Protein AF-A0A4Y2E6E9-F1 (afdb_monomer_lite)

Organism: Araneus ventricosus (NCBI:txid182803)

InterPro domains:
  IPR008906 HAT, C-terminal dimerisation domain [PF05699] (23-81)
  IPR012337 Ribonuclease H-like superfamily [SSF53098] (22-77)
  IPR052958 Interferon-induced PKR regulator [PTHR46289] (20-104)

Foldseek 3Di:
DPPVPPDDPADLVNVLVCQVVVDDCPRPVVSNVVSVVVVVVVVVVVLVVVLVVLLCVVCVVVVDDDDPVVSVVVSVCSSVVVVVVVDDPVVVVVVVCVVPDDPDDD

Sequence (106 aa):
MLLSSRLPEKTPDELLQFIVSYGDASVFPNLRIALQILLTIATSTASCERSFSKLKLILSYLRASMRQKRLCDLALLSIEKAVTEKTDFNEIINTFASLKARKVHF

pLDDT: mean 83.23, std 13.14, range [44.62, 95.31]

Secondary structure (DSSP, 8-state):
--STTSS----HHHHHHHHHHHS-TTSSHHHHHHHHHHHHHHHHHHHHHHHHHHHHHHHHHHT----HHHHHHHHHHHHTHHHHTTS-HHHHHHHHHHHH------

Structure (mmCIF, N/CA/C/O backbone):
data_AF-A0A4Y2E6E9-F1
#
_entry.id   AF-A0A4Y2E6E9-F1
#
loop_
_atom_site.group_PDB
_atom_site.id
_atom_site.type_symbol
_atom_site.label_atom_id
_atom_site.label_alt_id
_atom_site.label_comp_id
_atom_site.label_asym_id
_atom_site.label_entity_id
_atom_site.label_seq_id
_atom_site.pdbx_PDB_ins_code
_atom_site.Cartn_x
_atom_site.Cartn_y
_atom_site.Cartn_z
_atom_site.occupancy
_atom_site.B_iso_or_equiv
_atom_site.auth_seq_id
_atom_site.auth_comp_id
_atom_site.auth_asym_id
_atom_site.auth_atom_id
_atom_site.pdbx_PDB_model_num
ATOM 1 N N . MET A 1 1 ? 23.362 20.791 -26.301 1.00 44.62 1 MET A N 1
ATOM 2 C CA . MET A 1 1 ? 22.033 21.432 -26.163 1.00 44.62 1 MET A CA 1
ATOM 3 C C . MET A 1 1 ? 21.188 21.362 -27.453 1.00 44.62 1 MET A C 1
ATOM 5 O O . MET A 1 1 ? 20.328 22.203 -27.640 1.00 44.62 1 MET A O 1
ATOM 9 N N . LEU A 1 2 ? 21.385 20.369 -28.344 1.00 44.72 2 LEU A N 1
ATOM 10 C CA . LEU A 1 2 ? 20.672 20.288 -29.642 1.00 44.72 2 LEU A CA 1
ATOM 11 C C . LEU A 1 2 ? 19.992 18.931 -29.922 1.00 44.72 2 LEU A C 1
ATOM 13 O O . LEU A 1 2 ? 19.381 18.760 -30.968 1.00 44.72 2 LEU A O 1
ATOM 17 N N . LEU A 1 3 ? 20.065 17.972 -28.993 1.00 47.78 3 LEU A N 1
ATOM 18 C CA . LEU A 1 3 ? 19.348 16.690 -29.095 1.00 47.78 3 LEU A CA 1
ATOM 19 C C . LEU A 1 3 ? 17.972 16.715 -28.412 1.00 47.78 3 LEU A C 1
ATOM 21 O O . LEU A 1 3 ? 17.144 15.856 -28.681 1.00 47.78 3 LEU A O 1
ATOM 25 N N . SER A 1 4 ? 17.707 17.721 -27.571 1.00 55.34 4 SER A N 1
ATOM 26 C CA . SER A 1 4 ? 16.443 17.851 -26.831 1.00 55.34 4 SER A CA 1
ATOM 27 C C . SER A 1 4 ? 15.271 18.312 -27.701 1.00 55.34 4 SER A C 1
ATOM 29 O O . SER A 1 4 ? 14.132 18.183 -27.284 1.00 55.34 4 SER A O 1
ATOM 31 N N . SER A 1 5 ? 15.528 18.873 -28.887 1.00 51.53 5 SER A N 1
ATOM 32 C CA . SER A 1 5 ? 14.510 19.537 -29.713 1.00 51.53 5 SER A CA 1
ATOM 33 C C . SER A 1 5 ? 13.941 18.671 -30.843 1.00 51.53 5 SER A C 1
ATOM 35 O O . SER A 1 5 ? 13.191 19.181 -31.672 1.00 51.53 5 SER A O 1
ATOM 37 N N . ARG A 1 6 ? 14.305 17.380 -30.926 1.00 53.41 6 ARG A N 1
ATOM 38 C CA . ARG A 1 6 ? 13.900 16.492 -32.037 1.00 53.41 6 ARG A CA 1
ATOM 39 C C . ARG A 1 6 ? 13.201 15.193 -31.643 1.00 53.41 6 ARG A C 1
ATOM 41 O O . ARG A 1 6 ? 12.771 14.481 -32.546 1.00 53.41 6 ARG A O 1
ATOM 48 N N . LEU A 1 7 ? 13.052 14.881 -30.357 1.00 54.62 7 LEU A N 1
ATOM 49 C CA . LEU A 1 7 ? 12.131 13.819 -29.961 1.00 54.62 7 LEU A CA 1
ATOM 50 C C . LEU A 1 7 ? 10.777 14.450 -29.625 1.00 54.62 7 LEU A C 1
ATOM 52 O O . LEU A 1 7 ? 10.761 15.406 -28.851 1.00 54.62 7 LEU A O 1
ATOM 56 N N . PRO A 1 8 ? 9.651 13.948 -30.168 1.00 59.25 8 PRO A N 1
ATOM 57 C CA . PRO A 1 8 ? 8.357 14.264 -29.576 1.00 59.25 8 PRO A CA 1
ATOM 58 C C . PRO A 1 8 ? 8.442 13.914 -28.086 1.00 59.25 8 PRO A C 1
ATOM 60 O O . PRO A 1 8 ? 8.947 12.840 -27.752 1.00 59.25 8 PRO A O 1
ATOM 63 N N . GLU A 1 9 ? 8.022 14.823 -27.202 1.00 65.00 9 GLU A N 1
ATOM 64 C CA . GLU A 1 9 ? 7.982 14.574 -25.758 1.00 65.00 9 GLU A CA 1
ATOM 65 C C . GLU A 1 9 ? 6.974 13.455 -25.485 1.00 65.00 9 GLU A C 1
ATOM 67 O O . GLU A 1 9 ? 5.784 13.677 -25.283 1.00 65.00 9 GLU A O 1
ATOM 72 N N . LYS A 1 10 ? 7.451 12.219 -25.582 1.00 69.75 10 LYS A N 1
ATOM 73 C CA . LYS A 1 10 ? 6.685 11.014 -25.320 1.00 69.75 10 LYS A CA 1
ATOM 74 C C . LYS A 1 10 ? 6.852 10.664 -23.858 1.00 69.75 10 LYS A C 1
ATOM 76 O O . LYS A 1 10 ? 7.978 10.589 -23.360 1.00 69.75 10 LYS A O 1
ATOM 81 N N . THR A 1 11 ? 5.736 10.454 -23.171 1.00 85.75 11 THR A N 1
ATOM 82 C CA . THR A 1 11 ? 5.773 10.030 -21.777 1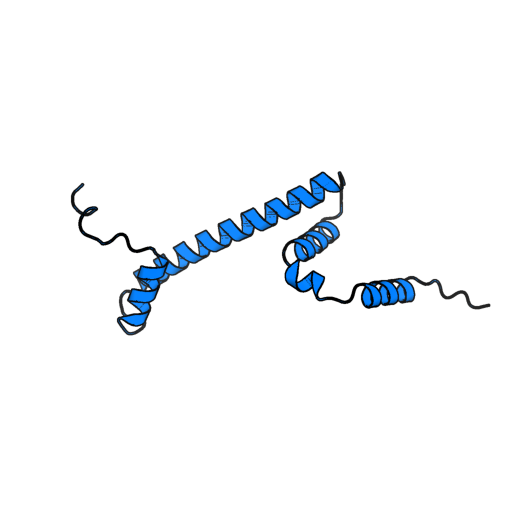.00 85.75 11 THR A CA 1
ATOM 83 C C . THR A 1 11 ? 6.419 8.639 -21.672 1.00 85.75 11 THR A C 1
ATOM 85 O O . THR A 1 11 ? 6.373 7.850 -22.624 1.00 85.75 11 THR A O 1
ATOM 88 N N . PRO A 1 12 ? 7.069 8.305 -20.542 1.00 84.38 12 PRO A N 1
ATOM 89 C CA . PRO A 1 12 ? 7.749 7.017 -20.394 1.00 84.38 12 PRO A CA 1
ATOM 90 C C . PRO A 1 12 ? 6.826 5.802 -20.582 1.00 84.38 12 PRO A C 1
ATOM 92 O O . PRO A 1 12 ? 7.282 4.751 -21.034 1.00 84.38 12 PRO A O 1
ATOM 95 N N . ASP A 1 13 ? 5.536 5.938 -20.266 1.00 87.06 13 ASP A N 1
ATOM 96 C CA . ASP A 1 13 ? 4.503 4.927 -20.500 1.00 87.06 13 ASP A CA 1
ATOM 97 C C . ASP A 1 13 ? 4.151 4.780 -21.988 1.00 87.06 13 ASP A C 1
ATOM 99 O O . ASP A 1 13 ? 4.107 3.650 -22.480 1.00 87.06 13 ASP A O 1
ATOM 103 N N . GLU A 1 14 ? 4.002 5.882 -22.730 1.00 88.00 14 GLU A N 1
ATOM 104 C CA . GLU A 1 14 ? 3.799 5.850 -24.184 1.00 88.00 14 GLU A CA 1
ATOM 105 C C . GLU A 1 14 ? 5.004 5.232 -24.906 1.00 88.00 14 GLU A C 1
ATOM 107 O O . GLU A 1 14 ? 4.838 4.452 -25.845 1.00 88.00 14 GLU A O 1
ATOM 112 N N . LEU A 1 15 ? 6.226 5.536 -24.455 1.00 86.19 15 LEU A N 1
ATOM 113 C CA . LEU A 1 15 ? 7.450 4.932 -24.988 1.00 86.19 15 LEU A CA 1
ATOM 114 C C . LEU A 1 15 ? 7.512 3.429 -24.713 1.00 86.19 15 LEU A C 1
ATOM 116 O O . LEU A 1 15 ? 7.891 2.658 -25.596 1.00 86.19 15 LEU A O 1
ATOM 120 N N . LEU A 1 16 ? 7.121 2.995 -23.513 1.00 85.94 16 LEU A N 1
ATOM 121 C CA . LEU A 1 16 ? 7.062 1.575 -23.183 1.00 85.94 16 LEU A CA 1
ATOM 122 C C . LEU A 1 16 ? 6.010 0.850 -24.039 1.00 85.94 16 LEU A C 1
ATOM 124 O O . LEU A 1 16 ? 6.296 -0.228 -24.559 1.00 85.94 16 LEU A O 1
ATOM 128 N N . GLN A 1 17 ? 4.828 1.441 -24.232 1.00 87.06 17 GLN A N 1
ATOM 129 C CA . GLN A 1 17 ? 3.783 0.895 -25.107 1.00 87.06 17 GLN A CA 1
ATOM 130 C C . GLN A 1 17 ? 4.233 0.831 -26.570 1.00 87.06 17 GLN A C 1
ATOM 132 O O . GLN A 1 17 ? 3.978 -0.161 -27.255 1.00 87.06 17 GLN A O 1
ATOM 137 N N . PHE A 1 18 ? 4.950 1.851 -27.044 1.00 85.56 18 PHE A N 1
ATOM 138 C CA . PHE A 1 18 ? 5.548 1.853 -28.374 1.00 85.56 18 PHE A CA 1
ATOM 139 C C . PHE A 1 18 ? 6.551 0.704 -28.535 1.00 85.56 18 PHE A C 1
ATOM 141 O O . PHE A 1 18 ? 6.435 -0.078 -29.469 1.00 85.56 18 PHE A O 1
ATOM 148 N N . ILE A 1 19 ? 7.481 0.529 -27.591 1.00 83.62 19 ILE A N 1
ATOM 149 C CA . ILE A 1 19 ? 8.476 -0.557 -27.648 1.00 83.62 19 ILE A CA 1
ATOM 150 C C . ILE A 1 19 ? 7.798 -1.934 -27.638 1.00 83.62 19 ILE A C 1
ATOM 152 O O . ILE A 1 19 ? 8.210 -2.819 -28.379 1.00 83.62 19 ILE A O 1
ATOM 156 N N . VAL A 1 20 ? 6.742 -2.107 -26.837 1.00 84.25 20 VAL A N 1
ATOM 157 C CA . VAL A 1 20 ? 5.975 -3.362 -26.770 1.00 84.25 20 VAL A CA 1
ATOM 158 C C . VAL A 1 20 ? 5.176 -3.631 -28.052 1.00 84.25 20 VAL A C 1
ATOM 160 O O . VAL A 1 20 ? 5.010 -4.787 -28.426 1.00 84.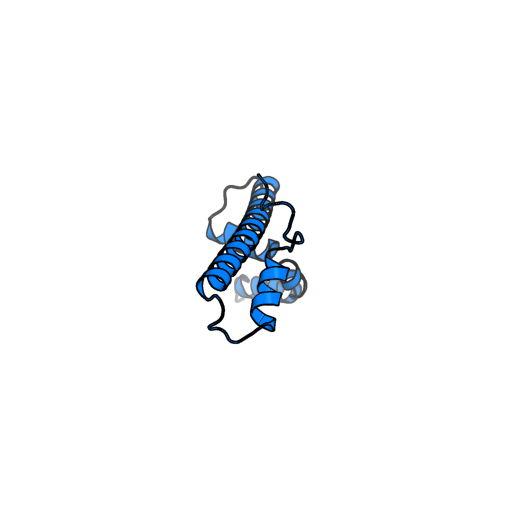25 20 VAL A O 1
ATOM 163 N N . SER A 1 21 ? 4.673 -2.593 -28.724 1.00 84.12 21 SER A N 1
ATOM 164 C CA . SER A 1 21 ? 3.880 -2.738 -29.955 1.00 84.12 21 SER A CA 1
ATOM 165 C C . SER A 1 21 ? 4.725 -2.872 -31.225 1.00 84.12 21 SER A C 1
ATOM 167 O O . SER A 1 21 ? 4.247 -3.442 -32.203 1.00 84.12 21 SER A O 1
ATOM 169 N N . TYR A 1 22 ? 5.963 -2.368 -31.227 1.00 76.50 22 TYR A N 1
ATOM 170 C CA . TYR A 1 22 ? 6.810 -2.306 -32.424 1.00 76.50 22 TYR A CA 1
ATOM 171 C C . TYR A 1 22 ? 7.541 -3.618 -32.754 1.00 76.50 22 TYR A C 1
ATOM 173 O O . TYR A 1 22 ? 7.945 -3.815 -33.900 1.00 76.50 22 TYR A O 1
ATOM 181 N N . GLY A 1 23 ? 7.737 -4.529 -31.797 1.00 66.62 23 GLY A N 1
ATOM 182 C CA . GLY A 1 23 ? 8.402 -5.799 -32.085 1.00 66.62 23 GLY A CA 1
ATOM 183 C C . GLY A 1 23 ? 8.720 -6.657 -30.868 1.00 66.62 23 GLY A C 1
ATOM 184 O O . GLY A 1 23 ? 8.535 -6.247 -29.726 1.00 66.62 23 GLY A O 1
ATOM 185 N N . ASP A 1 24 ? 9.187 -7.868 -31.171 1.00 63.34 24 ASP A N 1
ATOM 186 C CA . ASP A 1 24 ? 9.491 -8.973 -30.260 1.00 63.34 24 ASP A CA 1
ATOM 187 C C . ASP A 1 24 ? 10.285 -8.542 -29.011 1.00 63.34 24 ASP A C 1
ATOM 189 O O . ASP A 1 24 ? 11.057 -7.583 -29.049 1.00 63.34 24 ASP A O 1
ATOM 193 N N . ALA A 1 25 ? 10.156 -9.274 -27.899 1.00 66.06 25 ALA A N 1
ATOM 194 C CA . ALA A 1 25 ? 10.732 -8.898 -26.592 1.00 66.06 25 ALA A CA 1
ATOM 195 C C . ALA A 1 25 ? 12.273 -8.716 -26.577 1.00 66.06 25 ALA A C 1
ATOM 197 O O . ALA A 1 25 ? 12.845 -8.269 -25.580 1.00 66.06 25 ALA A O 1
ATOM 198 N N . SER A 1 26 ? 12.940 -9.071 -27.676 1.00 69.31 26 SER A N 1
ATOM 199 C CA . SER A 1 26 ? 14.368 -8.912 -27.941 1.00 69.31 26 SER A CA 1
ATOM 200 C C . SER A 1 26 ? 14.762 -7.518 -28.451 1.00 69.31 26 SER A C 1
ATOM 202 O O . SER A 1 26 ? 15.954 -7.204 -28.491 1.00 69.31 26 SER A O 1
ATOM 204 N N . VAL A 1 27 ? 13.804 -6.664 -28.824 1.00 70.81 27 VAL A N 1
ATOM 205 C CA . VAL A 1 27 ? 14.066 -5.307 -29.318 1.00 70.81 27 VAL A CA 1
ATOM 206 C C . VAL A 1 27 ? 14.273 -4.360 -28.127 1.00 70.81 27 VAL A C 1
ATOM 208 O O . VAL A 1 27 ? 13.363 -4.081 -27.353 1.00 70.81 27 VAL A O 1
ATOM 211 N N . PHE A 1 28 ? 15.509 -3.876 -27.962 1.00 80.19 28 PHE A N 1
ATOM 212 C CA . PHE A 1 28 ? 15.951 -2.996 -26.864 1.00 80.19 28 PHE A CA 1
ATOM 213 C C . PHE A 1 28 ? 15.607 -3.497 -25.440 1.00 80.19 28 PHE A C 1
ATOM 215 O O . PHE A 1 28 ? 14.984 -2.773 -24.654 1.00 80.19 28 PHE A O 1
ATOM 222 N N . PRO A 1 29 ? 16.073 -4.695 -25.039 1.00 84.94 29 PRO A N 1
ATOM 223 C CA . PRO A 1 29 ? 15.703 -5.313 -23.763 1.00 84.94 29 PRO A CA 1
ATOM 224 C C . PRO A 1 29 ? 16.100 -4.445 -22.561 1.00 84.94 29 PRO A C 1
ATOM 226 O O . PRO A 1 29 ? 15.312 -4.255 -21.636 1.00 84.94 29 PRO A O 1
ATOM 229 N N . ASN A 1 30 ? 17.287 -3.834 -22.611 1.00 89.19 30 ASN A N 1
ATOM 230 C CA . ASN A 1 30 ? 17.778 -2.955 -21.549 1.00 89.19 30 ASN A CA 1
ATOM 231 C C . ASN A 1 30 ? 16.935 -1.680 -21.412 1.00 89.19 30 ASN A C 1
ATOM 233 O O . ASN A 1 30 ? 16.669 -1.238 -20.297 1.00 89.19 30 ASN A O 1
ATOM 237 N N . LEU A 1 31 ? 16.483 -1.106 -22.532 1.00 87.56 31 LEU A N 1
ATOM 238 C CA . LEU A 1 31 ? 15.651 0.098 -22.526 1.00 87.56 31 LEU A CA 1
ATOM 239 C C . LEU A 1 31 ? 14.270 -0.200 -21.938 1.00 87.56 31 LEU A C 1
ATOM 241 O O . LEU A 1 31 ? 13.785 0.548 -21.093 1.00 87.56 31 LEU A O 1
ATOM 245 N N . ARG A 1 32 ? 13.667 -1.326 -22.334 1.00 86.06 32 ARG A N 1
ATOM 246 C CA . ARG A 1 32 ? 12.390 -1.793 -21.786 1.00 86.06 32 ARG A CA 1
ATOM 247 C C . ARG A 1 32 ? 12.472 -1.994 -20.273 1.00 86.06 32 ARG A C 1
ATOM 249 O O . ARG A 1 32 ? 11.609 -1.501 -19.551 1.00 86.06 32 ARG A O 1
ATOM 256 N N . ILE A 1 33 ? 13.505 -2.690 -19.794 1.00 89.06 33 ILE A N 1
ATOM 257 C CA . ILE A 1 33 ? 13.716 -2.927 -18.357 1.00 89.06 33 ILE A CA 1
ATOM 258 C C . ILE A 1 33 ? 13.916 -1.599 -17.619 1.00 89.06 33 ILE A C 1
ATOM 260 O O . ILE A 1 33 ? 13.283 -1.378 -16.590 1.00 89.06 33 ILE A O 1
ATOM 264 N N . ALA A 1 34 ? 14.733 -0.688 -18.154 1.00 91.56 34 ALA A N 1
ATOM 265 C CA . ALA A 1 34 ? 14.964 0.619 -17.541 1.00 91.56 34 ALA A CA 1
ATOM 266 C C . ALA A 1 34 ? 13.668 1.440 -17.412 1.00 91.56 34 ALA A C 1
ATOM 268 O O . ALA A 1 34 ? 13.394 1.988 -16.344 1.00 91.56 34 ALA A O 1
ATOM 269 N N . LEU A 1 35 ? 12.837 1.475 -18.460 1.00 90.06 35 LEU A N 1
ATOM 270 C CA . LEU A 1 35 ? 11.537 2.156 -18.434 1.00 90.06 35 LEU A CA 1
ATOM 271 C C . LEU A 1 35 ? 10.566 1.507 -17.442 1.00 90.06 35 LEU A C 1
ATOM 273 O O . LEU A 1 35 ? 9.872 2.208 -16.709 1.00 90.06 35 LEU A O 1
ATOM 277 N N . GLN A 1 36 ? 10.544 0.175 -17.364 1.00 90.94 36 GLN A N 1
ATOM 278 C CA . GLN A 1 36 ? 9.731 -0.539 -16.378 1.00 90.94 36 GLN A CA 1
ATOM 279 C C . GLN A 1 36 ? 10.167 -0.239 -14.947 1.00 90.94 36 GLN A C 1
ATOM 281 O O . GLN A 1 36 ? 9.313 0.013 -14.098 1.00 90.94 36 GLN A O 1
ATOM 286 N N . ILE A 1 37 ? 11.472 -0.225 -14.674 1.00 94.75 37 ILE A N 1
ATOM 287 C CA . ILE A 1 37 ? 12.011 0.140 -13.361 1.00 94.75 37 ILE A CA 1
ATOM 288 C C . ILE A 1 37 ? 11.619 1.579 -13.021 1.00 94.75 37 ILE A C 1
ATOM 290 O O . ILE A 1 37 ? 11.100 1.817 -11.933 1.00 94.75 37 ILE A O 1
ATOM 294 N N . LEU A 1 38 ? 11.790 2.520 -13.955 1.00 94.19 38 LEU A N 1
ATOM 295 C CA . LEU A 1 38 ? 11.417 3.923 -13.763 1.00 94.19 38 LEU A CA 1
ATOM 296 C C . LEU A 1 38 ? 9.934 4.071 -13.384 1.00 94.19 38 LEU A C 1
ATOM 298 O O . LEU A 1 38 ? 9.614 4.702 -12.376 1.00 94.19 38 LEU A O 1
ATOM 302 N N . LEU A 1 39 ? 9.035 3.453 -14.156 1.00 92.88 39 LEU A N 1
ATOM 303 C CA . LEU A 1 39 ? 7.591 3.500 -13.907 1.00 92.88 39 LEU A CA 1
ATOM 304 C C . LEU A 1 39 ? 7.202 2.787 -12.604 1.00 92.88 39 LEU A C 1
ATOM 306 O O . LEU A 1 39 ? 6.350 3.270 -11.857 1.00 92.88 39 LEU A O 1
ATOM 310 N N . THR A 1 40 ? 7.845 1.662 -12.290 1.00 95.31 4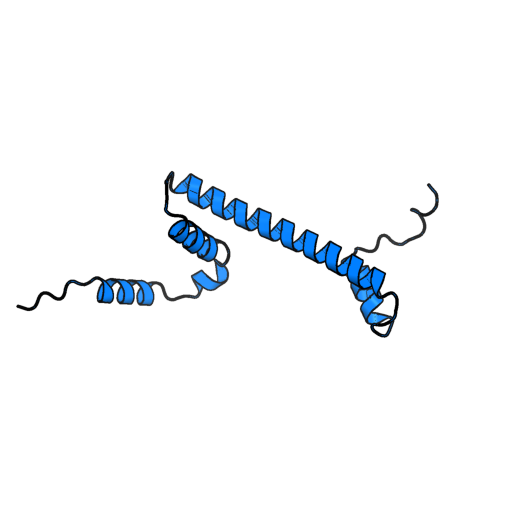0 THR A N 1
ATOM 311 C CA . THR A 1 40 ? 7.603 0.916 -11.044 1.00 95.31 40 THR A CA 1
ATOM 312 C C . THR A 1 40 ? 8.034 1.725 -9.826 1.00 95.31 40 THR A C 1
ATOM 314 O O . THR A 1 40 ? 7.314 1.776 -8.833 1.00 95.31 40 THR A O 1
ATOM 317 N N . ILE A 1 41 ? 9.180 2.406 -9.896 1.00 94.62 41 ILE A N 1
ATOM 318 C CA . ILE A 1 41 ? 9.636 3.286 -8.817 1.00 94.62 41 ILE A CA 1
ATOM 319 C C . ILE A 1 41 ? 8.651 4.443 -8.645 1.00 94.62 41 ILE A C 1
ATOM 321 O O . ILE A 1 41 ? 8.191 4.659 -7.530 1.00 94.62 41 ILE A O 1
ATOM 325 N N . ALA A 1 42 ? 8.267 5.129 -9.726 1.00 92.44 42 ALA A N 1
ATOM 326 C CA . ALA A 1 42 ? 7.341 6.263 -9.660 1.00 92.44 42 ALA A CA 1
ATOM 327 C C . ALA A 1 42 ? 5.957 5.883 -9.096 1.00 92.44 42 ALA A C 1
ATOM 329 O O . ALA A 1 42 ? 5.365 6.618 -8.305 1.00 92.44 42 ALA A O 1
ATOM 330 N N . THR A 1 43 ? 5.431 4.718 -9.476 1.00 92.00 43 THR A N 1
ATOM 331 C CA . THR A 1 43 ? 4.154 4.213 -8.943 1.00 92.00 43 THR A CA 1
ATOM 332 C C . THR A 1 43 ? 4.279 3.760 -7.487 1.00 92.00 43 THR A C 1
ATOM 334 O O . THR A 1 43 ? 3.392 4.037 -6.675 1.00 92.00 43 THR A O 1
ATOM 337 N N . SER A 1 44 ? 5.393 3.119 -7.127 1.00 94.88 44 SER A N 1
ATOM 338 C CA . SER A 1 44 ? 5.685 2.695 -5.756 1.00 94.88 44 SER A CA 1
ATOM 339 C C . SER A 1 44 ? 5.842 3.885 -4.808 1.00 94.88 44 SER A C 1
ATOM 341 O O . SER A 1 44 ? 5.232 3.891 -3.737 1.00 94.88 44 SER A O 1
ATOM 343 N N . THR A 1 45 ? 6.577 4.931 -5.202 1.00 94.50 45 THR A N 1
ATOM 344 C CA . THR A 1 45 ? 6.747 6.141 -4.382 1.00 94.50 45 THR A CA 1
ATOM 345 C C . THR A 1 45 ? 5.410 6.832 -4.139 1.00 94.50 45 THR A C 1
ATOM 347 O O . THR A 1 45 ? 5.074 7.100 -2.986 1.00 94.50 45 THR A O 1
ATOM 350 N N . ALA A 1 46 ? 4.589 7.013 -5.177 1.00 91.44 46 ALA A N 1
ATOM 351 C CA . ALA A 1 46 ? 3.256 7.598 -5.036 1.00 91.44 46 ALA A CA 1
ATOM 352 C C . ALA A 1 46 ? 2.339 6.769 -4.111 1.00 91.44 46 ALA A C 1
ATOM 354 O O . ALA A 1 46 ? 1.602 7.319 -3.286 1.00 91.44 46 ALA A O 1
ATOM 355 N N . SER A 1 47 ? 2.386 5.435 -4.213 1.00 90.50 47 SER A N 1
ATOM 356 C CA . SER A 1 47 ? 1.628 4.535 -3.330 1.00 90.50 47 SER A CA 1
ATOM 357 C C . SER A 1 47 ? 2.108 4.611 -1.874 1.00 90.50 47 SER A C 1
ATOM 359 O O . SER A 1 47 ? 1.304 4.659 -0.935 1.00 90.50 47 SER A O 1
ATOM 361 N N . CYS A 1 48 ? 3.423 4.689 -1.680 1.00 92.06 48 CYS A N 1
ATOM 362 C CA . CYS A 1 48 ? 4.068 4.831 -0.382 1.00 92.06 48 CYS A CA 1
ATOM 363 C C . CYS A 1 48 ? 3.673 6.152 0.301 1.00 92.06 48 CYS A C 1
ATOM 365 O O . CYS A 1 48 ? 3.213 6.144 1.445 1.00 92.06 48 CYS A O 1
ATOM 367 N N . GLU A 1 49 ? 3.741 7.276 -0.418 1.00 91.44 49 GLU A N 1
ATOM 368 C CA . GLU A 1 49 ? 3.305 8.591 0.070 1.00 91.44 49 GLU A CA 1
ATOM 369 C C . GLU A 1 49 ? 1.825 8.593 0.468 1.00 91.44 49 GLU A C 1
ATOM 371 O O . GLU A 1 49 ? 1.465 9.062 1.555 1.00 91.44 49 GLU A O 1
ATOM 376 N N . ARG A 1 50 ? 0.956 8.007 -0.369 1.00 90.31 50 ARG A N 1
ATOM 377 C CA . ARG A 1 50 ? -0.472 7.851 -0.056 1.00 90.31 50 ARG A CA 1
ATOM 378 C C . ARG A 1 50 ? -0.673 7.039 1.227 1.00 90.31 50 ARG A C 1
ATOM 380 O O . ARG A 1 50 ? -1.459 7.444 2.086 1.00 90.31 50 ARG A O 1
ATOM 387 N N . SER A 1 51 ? 0.045 5.928 1.375 1.00 91.00 51 SER A N 1
ATOM 388 C CA . SER A 1 51 ? -0.032 5.044 2.546 1.00 91.00 51 SER A CA 1
ATOM 389 C C . SER A 1 51 ? 0.438 5.744 3.825 1.00 91.00 51 SER A C 1
ATOM 391 O O . SER A 1 51 ? -0.258 5.717 4.845 1.00 91.00 51 SER A O 1
ATOM 393 N N . PHE A 1 52 ? 1.566 6.457 3.772 1.00 90.19 52 PHE A N 1
ATOM 394 C CA . PHE A 1 52 ? 2.068 7.242 4.902 1.00 90.19 52 PHE A CA 1
ATOM 395 C C . PHE A 1 52 ? 1.157 8.416 5.265 1.00 90.19 52 PHE A C 1
ATOM 397 O O . PHE A 1 52 ? 0.974 8.708 6.449 1.00 90.19 52 PHE A O 1
ATOM 404 N N . SER A 1 53 ? 0.521 9.052 4.280 1.00 91.94 53 SER A N 1
ATOM 405 C CA . SER A 1 53 ? -0.490 10.085 4.523 1.00 91.94 53 SER A CA 1
ATOM 406 C C . SER A 1 53 ? -1.681 9.533 5.321 1.00 91.94 53 SER A C 1
ATOM 408 O O . SER A 1 53 ? -2.092 10.128 6.322 1.00 91.94 53 SER A O 1
ATOM 410 N N . LYS A 1 54 ? -2.182 8.339 4.967 1.00 91.31 54 LYS A N 1
ATOM 411 C CA . LYS A 1 54 ? -3.242 7.656 5.733 1.00 91.31 54 LYS A CA 1
ATOM 412 C C . LYS A 1 54 ? -2.801 7.297 7.149 1.00 91.31 54 LYS A C 1
ATOM 414 O O . LYS A 1 54 ? -3.538 7.570 8.096 1.00 91.31 54 LYS A O 1
ATOM 419 N N . LEU A 1 55 ? -1.597 6.749 7.309 1.00 90.69 55 LEU A N 1
ATOM 420 C CA . LEU A 1 55 ? -1.017 6.452 8.623 1.00 90.69 55 LEU A CA 1
ATOM 421 C C . LEU A 1 55 ? -0.942 7.700 9.509 1.00 90.69 55 LEU A C 1
ATOM 423 O O . LEU A 1 55 ? -1.369 7.670 10.666 1.00 90.69 55 LEU A O 1
ATOM 427 N N . LYS A 1 56 ? -0.457 8.816 8.955 1.00 90.44 56 LYS A N 1
ATOM 428 C CA . LYS A 1 56 ? -0.371 10.096 9.664 1.00 90.44 56 LYS A CA 1
ATOM 429 C C . LYS A 1 56 ? -1.746 10.584 10.113 1.00 90.44 56 LYS A C 1
ATOM 431 O O . LYS A 1 56 ? -1.874 11.031 11.252 1.00 90.44 56 LYS A O 1
ATOM 436 N N . LEU A 1 57 ? -2.768 10.481 9.261 1.00 91.19 57 LEU A N 1
ATOM 437 C CA . LEU A 1 57 ? -4.146 10.843 9.615 1.00 91.19 57 LEU A CA 1
ATOM 438 C C . LEU A 1 57 ? -4.682 9.990 10.771 1.00 91.19 57 LEU A C 1
ATOM 440 O O . LEU A 1 57 ? -5.227 10.545 11.723 1.00 91.19 57 LEU A O 1
ATOM 444 N N . ILE A 1 58 ? -4.479 8.671 10.728 1.00 90.88 58 ILE A N 1
ATOM 445 C CA . ILE A 1 58 ? -4.913 7.743 11.786 1.00 90.88 58 ILE A CA 1
ATOM 446 C C . ILE A 1 58 ? -4.268 8.101 13.131 1.00 90.88 58 ILE A C 1
ATOM 448 O O . ILE A 1 58 ? -4.968 8.249 14.135 1.00 90.88 58 ILE A O 1
ATOM 452 N N . LEU A 1 59 ? -2.942 8.271 13.151 1.00 89.25 59 LEU A N 1
ATOM 453 C CA . LEU A 1 59 ? -2.197 8.605 14.368 1.00 89.25 59 LEU A CA 1
ATOM 454 C C . LEU A 1 59 ? -2.607 9.969 14.932 1.00 89.25 59 LEU A C 1
ATOM 456 O O . LEU A 1 59 ? -2.800 10.110 16.140 1.00 89.25 59 LEU A O 1
ATOM 460 N N . SER A 1 60 ? -2.774 10.957 14.051 1.00 88.19 60 SER A N 1
ATOM 461 C CA . SER A 1 60 ? -3.112 12.332 14.434 1.00 88.19 60 SER A CA 1
ATOM 462 C C . SER A 1 60 ? -4.535 12.436 14.985 1.00 88.19 60 SER A C 1
ATOM 464 O O . SER A 1 60 ? -4.751 13.115 15.987 1.00 88.19 60 SER A O 1
ATOM 466 N N . TYR A 1 61 ? -5.495 11.741 14.364 1.00 86.88 61 TYR A N 1
ATOM 467 C CA . TYR A 1 61 ? -6.887 11.713 14.812 1.00 86.88 61 TYR A CA 1
ATOM 468 C C . TYR A 1 61 ? -7.035 11.024 16.172 1.00 86.88 61 TYR A C 1
ATOM 470 O O . TYR A 1 61 ? -7.673 11.562 17.073 1.00 86.88 61 TYR A O 1
ATOM 478 N N . LEU A 1 62 ? -6.411 9.854 16.345 1.00 82.12 62 LEU A N 1
ATOM 479 C CA . LEU A 1 62 ? -6.542 9.070 17.575 1.00 82.12 62 LEU A CA 1
ATOM 480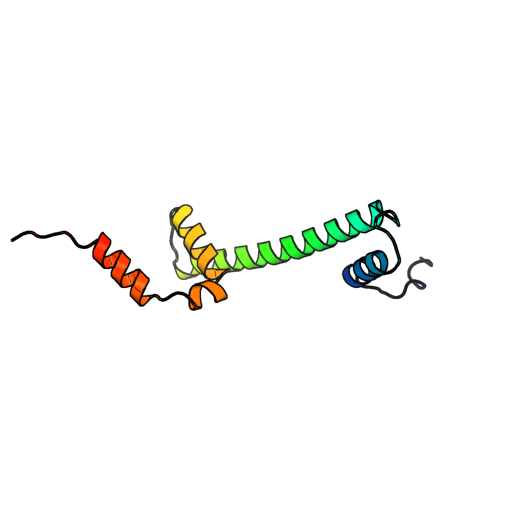 C C . LEU A 1 62 ? -5.673 9.595 18.727 1.00 82.12 62 LEU A C 1
ATOM 482 O O . LEU A 1 62 ? -5.882 9.169 19.861 1.00 82.12 62 LEU A O 1
ATOM 486 N N . ARG A 1 63 ? -4.698 10.481 18.452 1.00 79.62 63 ARG A N 1
ATOM 487 C CA . ARG A 1 63 ? -3.695 10.985 19.417 1.00 79.62 63 ARG A CA 1
ATOM 488 C C . ARG A 1 63 ? -3.082 9.865 20.271 1.00 79.62 63 ARG A C 1
ATOM 490 O O . ARG A 1 63 ? -2.811 10.046 21.456 1.00 79.62 63 ARG A O 1
ATOM 497 N N . ALA A 1 64 ? -2.921 8.681 19.684 1.00 72.56 64 ALA A N 1
ATOM 498 C CA . ALA A 1 64 ? -2.715 7.452 20.434 1.00 72.56 64 ALA A CA 1
ATOM 499 C C . ALA A 1 64 ? -1.327 6.860 20.195 1.00 72.56 64 ALA A C 1
ATOM 501 O O . ALA A 1 64 ? -0.884 6.719 19.057 1.00 72.56 64 ALA A O 1
ATOM 502 N N . SER A 1 65 ? -0.701 6.398 21.279 1.00 77.00 65 SER A N 1
ATOM 503 C CA . SER A 1 65 ? 0.308 5.346 21.194 1.00 77.00 65 SER A CA 1
ATOM 504 C C . SER A 1 65 ? -0.419 4.005 21.073 1.00 77.00 65 SER A C 1
ATOM 506 O O . SER A 1 65 ? -1.194 3.620 21.951 1.00 77.00 65 SER A O 1
ATOM 508 N N . MET A 1 66 ? -0.234 3.316 19.948 1.00 85.38 66 MET A N 1
ATOM 509 C CA . MET A 1 66 ? -0.845 2.016 19.665 1.00 85.38 66 MET A CA 1
ATOM 510 C C . MET A 1 66 ? 0.224 0.988 19.307 1.00 85.38 66 MET A C 1
ATOM 512 O O . MET A 1 66 ? 1.281 1.325 18.784 1.00 85.38 66 MET A O 1
ATOM 516 N N . ARG A 1 67 ? -0.068 -0.295 19.550 1.00 88.75 67 ARG A N 1
ATOM 517 C CA . ARG A 1 67 ? 0.805 -1.391 19.107 1.00 88.75 67 ARG A CA 1
ATOM 518 C C . ARG A 1 67 ? 0.860 -1.435 17.579 1.00 88.75 67 ARG A C 1
ATOM 520 O O . ARG A 1 67 ? -0.181 -1.313 16.932 1.00 88.75 67 ARG A O 1
ATOM 527 N N . GLN A 1 68 ? 2.043 -1.723 17.034 1.00 88.56 68 GLN A N 1
ATOM 528 C CA . GLN A 1 68 ? 2.297 -1.741 15.589 1.00 88.56 68 GLN A CA 1
ATOM 529 C C . GLN A 1 68 ? 1.282 -2.588 14.814 1.00 88.56 68 GLN A C 1
ATOM 531 O O . GLN A 1 68 ? 0.778 -2.140 13.795 1.00 88.56 68 GLN A O 1
ATOM 536 N N . LYS A 1 69 ? 0.915 -3.770 15.331 1.00 92.06 69 LYS A N 1
ATOM 537 C CA . LYS A 1 69 ? -0.069 -4.656 14.688 1.00 92.06 69 LYS A CA 1
ATOM 538 C C . LYS A 1 69 ? -1.408 -3.952 14.441 1.00 92.06 69 LYS A C 1
ATOM 540 O O . LYS A 1 69 ? -1.847 -3.866 13.306 1.00 92.06 69 LYS A O 1
ATOM 545 N N . ARG A 1 70 ? -1.998 -3.355 15.485 1.00 91.19 70 ARG A N 1
ATOM 546 C CA . ARG A 1 70 ? -3.278 -2.634 15.381 1.00 91.19 70 ARG A CA 1
ATOM 547 C C . ARG A 1 70 ? -3.183 -1.435 14.435 1.00 91.19 70 ARG A C 1
ATOM 549 O O . ARG A 1 70 ? -4.142 -1.147 13.727 1.00 91.19 70 ARG A O 1
ATOM 556 N N . LEU A 1 71 ? -2.049 -0.731 14.444 1.00 90.50 71 LEU A N 1
ATOM 557 C CA . LEU A 1 71 ? -1.819 0.401 13.550 1.00 90.50 71 LEU A CA 1
ATOM 558 C C . LEU A 1 71 ? -1.756 -0.048 12.085 1.00 90.50 71 LEU A C 1
ATOM 560 O O . LEU A 1 71 ? -2.431 0.548 11.251 1.00 90.50 71 LEU A O 1
ATOM 564 N N . CYS A 1 72 ? -0.991 -1.102 11.786 1.00 90.19 72 CYS A N 1
ATOM 565 C CA . CYS A 1 72 ? -0.905 -1.676 10.445 1.00 90.19 72 CYS A CA 1
ATOM 566 C C . CYS A 1 72 ? -2.272 -2.164 9.956 1.00 90.19 72 CYS A C 1
ATOM 568 O O . CYS A 1 72 ? -2.655 -1.835 8.837 1.00 90.19 72 CYS A O 1
ATOM 570 N N . ASP A 1 73 ? -3.023 -2.878 10.799 1.00 91.81 73 ASP A N 1
ATOM 571 C CA . ASP A 1 73 ? -4.350 -3.397 10.447 1.00 91.81 73 ASP A CA 1
ATOM 572 C C . ASP A 1 73 ? -5.319 -2.247 10.099 1.00 91.81 73 ASP A C 1
ATOM 574 O O . ASP A 1 73 ? -6.011 -2.289 9.083 1.00 91.81 73 ASP A O 1
ATOM 578 N N . LEU A 1 74 ? -5.329 -1.166 10.890 1.00 91.44 74 LEU A N 1
ATOM 579 C CA . LEU A 1 74 ? -6.184 -0.003 10.628 1.00 91.44 74 LEU A CA 1
ATOM 580 C C . LEU A 1 74 ? -5.740 0.793 9.391 1.00 91.44 74 LEU A C 1
ATOM 582 O O . LEU A 1 74 ? -6.574 1.308 8.645 1.00 91.44 74 LEU A O 1
ATOM 586 N N . ALA A 1 75 ? -4.431 0.897 9.163 1.00 91.12 75 ALA A N 1
ATOM 587 C CA . ALA A 1 75 ? -3.886 1.534 7.972 1.00 91.12 75 ALA A CA 1
ATOM 588 C C . ALA A 1 75 ? -4.258 0.767 6.704 1.00 91.12 75 ALA A C 1
ATOM 590 O O . ALA A 1 75 ? -4.679 1.392 5.733 1.00 91.12 75 ALA A O 1
ATOM 591 N N . LEU A 1 76 ? -4.179 -0.565 6.742 1.00 92.06 76 LEU A N 1
ATOM 592 C CA . LEU A 1 76 ? -4.580 -1.433 5.640 1.00 92.06 76 LEU A CA 1
ATOM 593 C C . LEU A 1 76 ? -6.056 -1.223 5.281 1.00 92.06 76 LEU A C 1
ATOM 595 O O . LEU A 1 76 ? -6.360 -0.958 4.123 1.00 92.06 76 LEU A O 1
ATOM 599 N N . LEU A 1 77 ? -6.954 -1.226 6.273 1.00 92.19 77 LEU A N 1
ATOM 600 C CA . LEU A 1 77 ? -8.383 -0.947 6.061 1.00 92.19 77 LEU A CA 1
ATOM 601 C C . LEU A 1 77 ? -8.634 0.456 5.471 1.00 92.19 77 LEU A C 1
ATOM 603 O O . LEU A 1 77 ? -9.536 0.648 4.660 1.00 92.19 77 LEU A O 1
ATOM 607 N N . SER A 1 78 ? -7.833 1.451 5.865 1.00 91.50 78 SER A N 1
ATOM 608 C CA . SER A 1 78 ? -7.956 2.837 5.387 1.00 91.50 78 SER A CA 1
ATOM 609 C C . SER A 1 78 ? -7.412 3.045 3.967 1.00 91.50 78 SER A C 1
ATOM 611 O O . SER A 1 78 ? -7.934 3.880 3.219 1.00 91.50 78 SER A O 1
ATOM 613 N N . ILE A 1 79 ? -6.366 2.305 3.587 1.00 91.31 79 ILE A N 1
ATOM 614 C CA . ILE A 1 79 ? -5.817 2.280 2.223 1.00 91.31 79 ILE A CA 1
ATOM 615 C C . ILE A 1 79 ? -6.793 1.540 1.300 1.00 91.31 79 ILE A C 1
ATOM 617 O O . ILE A 1 79 ? -7.208 2.094 0.284 1.00 91.31 79 ILE A O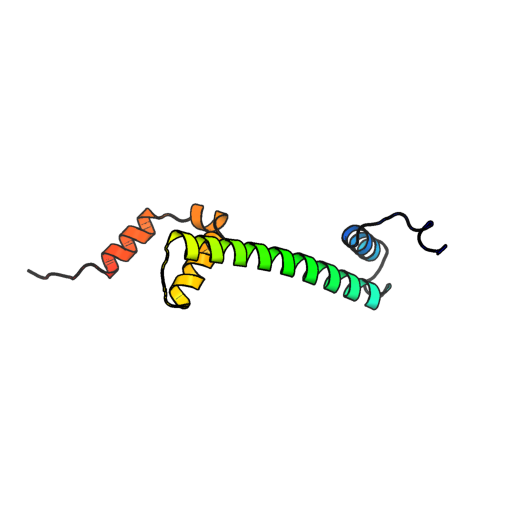 1
ATOM 621 N N . GLU A 1 80 ? -7.254 0.359 1.716 1.00 90.81 80 GLU A N 1
ATOM 622 C CA . GLU A 1 80 ? -8.209 -0.494 0.995 1.00 90.81 80 GLU A CA 1
ATOM 623 C C . GLU A 1 80 ? -9.670 -0.148 1.320 1.00 90.81 80 GLU A C 1
ATOM 625 O O . GLU A 1 80 ? -10.537 -1.016 1.471 1.00 90.81 80 GLU A O 1
ATOM 630 N N . LYS A 1 81 ? -9.969 1.150 1.435 1.00 91.00 81 LYS A N 1
ATOM 631 C CA . LYS A 1 81 ? -11.298 1.645 1.825 1.00 91.00 81 LYS A CA 1
ATOM 632 C C . LYS A 1 81 ? -12.404 1.121 0.906 1.00 91.00 81 LYS A C 1
ATOM 634 O O . LYS A 1 81 ? -13.445 0.703 1.392 1.00 91.00 81 LYS A O 1
ATOM 639 N N . ALA A 1 82 ? -12.151 1.068 -0.403 1.00 91.88 82 ALA A N 1
ATOM 640 C CA . ALA A 1 82 ? -13.122 0.602 -1.397 1.00 91.88 82 ALA A CA 1
ATOM 641 C C . ALA A 1 82 ? -13.488 -0.886 -1.252 1.00 91.88 82 ALA A C 1
ATOM 643 O O . ALA A 1 82 ? -14.579 -1.291 -1.649 1.00 91.88 82 ALA A O 1
ATOM 644 N N . VAL A 1 83 ? -12.579 -1.707 -0.721 1.00 92.12 83 VAL A N 1
ATOM 645 C CA . VAL A 1 83 ? -12.855 -3.116 -0.409 1.00 92.12 83 VAL A CA 1
ATOM 646 C C . VAL A 1 83 ? -13.536 -3.212 0.951 1.00 92.12 83 VAL A C 1
ATOM 648 O O . VAL A 1 83 ? -14.547 -3.890 1.081 1.00 92.12 83 VAL A O 1
ATOM 651 N N . THR A 1 84 ? -13.034 -2.468 1.936 1.00 90.12 84 THR A N 1
ATOM 652 C CA . THR A 1 84 ? -13.559 -2.445 3.307 1.00 90.12 84 THR A CA 1
ATOM 653 C C . THR A 1 84 ? -15.024 -2.002 3.368 1.00 90.12 84 THR A C 1
ATOM 655 O O . THR A 1 84 ? -15.797 -2.560 4.137 1.00 90.12 84 THR A O 1
ATOM 658 N N . GLU A 1 85 ? -15.430 -1.040 2.536 1.00 91.94 85 GLU A N 1
ATOM 659 C CA . GLU A 1 85 ? -16.817 -0.559 2.445 1.00 91.94 85 GLU A CA 1
ATOM 660 C C . GLU A 1 85 ? -17.797 -1.593 1.874 1.00 91.94 85 GLU A C 1
ATOM 662 O O . GLU A 1 85 ? -19.000 -1.461 2.077 1.00 91.94 85 GLU A O 1
ATOM 667 N N . LYS A 1 86 ? -17.303 -2.617 1.168 1.00 93.81 86 LYS A N 1
ATOM 668 C CA . LYS A 1 86 ? -18.137 -3.702 0.627 1.00 93.81 86 LYS A CA 1
ATOM 669 C C . LYS A 1 86 ? -18.403 -4.807 1.646 1.00 93.81 86 LYS A C 1
ATOM 671 O O . LYS A 1 86 ? -19.238 -5.670 1.391 1.00 93.81 86 LYS A O 1
ATOM 676 N N . THR A 1 87 ? -17.678 -4.816 2.758 1.00 91.00 87 THR A N 1
ATOM 677 C CA . THR A 1 87 ? -17.801 -5.846 3.788 1.00 91.00 87 THR A CA 1
ATOM 678 C C . THR A 1 87 ? -18.985 -5.546 4.708 1.00 91.00 87 THR A C 1
ATOM 680 O O . THR A 1 87 ? -19.203 -4.393 5.081 1.00 91.00 87 THR A O 1
ATOM 683 N N . ASP A 1 88 ? -19.736 -6.573 5.120 1.00 92.75 88 ASP A N 1
ATOM 684 C CA . ASP A 1 88 ? -20.847 -6.399 6.060 1.00 92.75 88 ASP A CA 1
ATOM 685 C C . ASP A 1 88 ? -20.335 -6.207 7.497 1.00 92.75 88 ASP A C 1
ATOM 687 O O . ASP A 1 88 ? -19.933 -7.145 8.194 1.00 92.75 88 ASP A O 1
ATOM 691 N N . PHE A 1 89 ? -20.361 -4.960 7.968 1.00 91.00 89 PHE A N 1
ATOM 692 C CA . PHE A 1 89 ? -19.970 -4.634 9.336 1.00 91.00 89 PHE A CA 1
ATOM 693 C C . PHE A 1 89 ? -20.884 -5.272 10.386 1.00 91.00 89 PHE A C 1
ATOM 695 O O . PHE A 1 89 ? -20.404 -5.564 11.482 1.00 91.00 89 PHE A O 1
ATOM 702 N N . ASN A 1 90 ? -22.164 -5.515 10.085 1.00 92.69 90 ASN A N 1
ATOM 703 C CA . ASN A 1 90 ? -23.078 -6.125 11.051 1.00 92.69 90 ASN A CA 1
ATOM 704 C C . ASN A 1 90 ? -22.688 -7.577 11.319 1.00 92.69 90 ASN A C 1
ATOM 706 O O . ASN A 1 90 ? -22.642 -7.997 12.476 1.00 92.69 90 ASN A O 1
ATOM 710 N N . GLU A 1 91 ? -22.341 -8.322 10.270 1.00 93.38 91 GLU A N 1
ATOM 711 C CA . GLU A 1 91 ? -21.828 -9.685 10.398 1.00 93.38 91 GLU A CA 1
ATOM 712 C C . GLU A 1 91 ? -20.552 -9.712 11.252 1.00 93.38 91 GLU A C 1
ATOM 714 O O . GLU A 1 91 ? -20.461 -10.481 12.215 1.00 93.38 91 GLU A O 1
ATOM 719 N N . ILE A 1 92 ? -19.593 -8.821 10.975 1.00 90.94 92 ILE A N 1
ATOM 720 C CA . ILE A 1 92 ? -18.339 -8.737 11.739 1.00 90.94 92 ILE A CA 1
ATOM 721 C C . ILE A 1 92 ? -18.610 -8.418 13.213 1.00 90.94 92 ILE A C 1
ATOM 723 O O . ILE A 1 92 ? -18.030 -9.053 14.098 1.00 90.94 92 ILE A O 1
ATOM 727 N N . ILE A 1 93 ? -19.486 -7.449 13.493 1.00 91.50 93 ILE A N 1
ATOM 728 C CA . ILE A 1 93 ? -19.840 -7.055 14.862 1.00 91.50 93 ILE A CA 1
ATOM 729 C C . ILE A 1 93 ? -20.494 -8.226 15.599 1.00 91.50 93 ILE A C 1
ATOM 731 O O . ILE A 1 93 ? -20.092 -8.526 16.725 1.00 91.50 93 ILE A O 1
ATOM 735 N N . ASN A 1 94 ? -21.442 -8.917 14.964 1.00 92.50 94 ASN A N 1
ATOM 736 C CA . ASN A 1 94 ? -22.116 -10.077 15.547 1.00 92.50 94 ASN A CA 1
ATOM 737 C C . ASN A 1 94 ? -21.128 -11.209 15.840 1.00 92.50 94 ASN A C 1
ATOM 739 O O . ASN A 1 94 ? -21.138 -11.769 16.937 1.00 92.50 94 ASN A O 1
ATOM 743 N N . THR A 1 95 ? -20.220 -11.487 14.906 1.00 92.00 95 THR A N 1
ATOM 744 C CA . THR A 1 95 ? -19.186 -12.519 15.062 1.00 92.00 95 THR A CA 1
ATOM 745 C C . THR A 1 95 ? -18.215 -12.165 16.193 1.00 92.00 95 THR A C 1
ATOM 747 O O . THR A 1 95 ? -17.882 -12.998 17.040 1.00 92.00 95 THR A O 1
ATOM 750 N N . PHE A 1 96 ? -17.785 -10.904 16.268 1.00 89.88 96 PHE A N 1
ATOM 751 C CA . PHE A 1 96 ? -16.938 -10.424 17.358 1.00 89.88 96 PHE A CA 1
ATOM 752 C C . PHE A 1 96 ? -17.653 -10.516 18.713 1.00 89.88 96 PHE A C 1
ATOM 754 O O . PHE A 1 96 ? -17.058 -10.960 19.700 1.00 89.88 96 PHE A O 1
ATOM 761 N N . ALA A 1 97 ? -18.933 -10.138 18.763 1.00 90.12 97 ALA A N 1
ATOM 762 C CA . ALA A 1 97 ? -19.756 -10.228 19.961 1.00 90.12 97 ALA A CA 1
ATOM 763 C C . ALA A 1 97 ? -19.935 -11.683 20.414 1.00 90.12 97 ALA A C 1
ATOM 765 O O . ALA A 1 97 ? -19.735 -11.962 21.595 1.00 90.12 97 ALA A O 1
ATOM 766 N N . SER A 1 98 ? -20.213 -12.623 19.503 1.00 89.00 98 SER A N 1
ATOM 767 C CA . SER A 1 98 ? -20.362 -14.044 19.847 1.00 89.00 98 SER A CA 1
ATOM 768 C C . SER A 1 98 ? -19.070 -14.668 20.374 1.00 89.00 98 SER A C 1
ATOM 770 O O . SER A 1 98 ? -19.114 -15.504 21.272 1.00 89.00 98 SER A O 1
ATOM 772 N N . LEU A 1 99 ? -17.911 -14.246 19.857 1.00 86.25 99 LEU A N 1
ATOM 773 C CA . LEU A 1 99 ? -16.604 -14.719 20.327 1.00 86.25 99 LEU A CA 1
ATOM 774 C C . LEU A 1 99 ? -16.235 -14.155 21.705 1.00 86.25 99 LEU A C 1
ATOM 776 O O . LEU A 1 99 ? -15.547 -14.815 22.483 1.00 86.25 99 LEU A O 1
ATOM 780 N N . LYS A 1 100 ? -16.669 -12.925 22.005 1.00 74.62 100 LYS A N 1
ATOM 781 C CA . LYS A 1 100 ? -16.356 -12.227 23.260 1.00 74.62 100 LYS A CA 1
ATOM 782 C C . LYS A 1 100 ? -17.424 -12.409 24.342 1.00 74.62 100 LYS A C 1
ATOM 784 O O . LYS A 1 100 ? -17.170 -12.084 25.504 1.00 74.62 100 LYS A O 1
ATOM 789 N N . ALA A 1 101 ? -18.599 -12.924 23.985 1.00 68.25 101 ALA A N 1
ATOM 790 C CA . ALA A 1 101 ? -19.666 -13.234 24.921 1.00 68.25 101 ALA A CA 1
ATOM 791 C C . ALA A 1 101 ? -19.177 -14.276 25.936 1.00 68.25 101 ALA A C 1
ATOM 793 O O . ALA A 1 101 ? -18.876 -15.424 25.608 1.00 68.25 101 ALA A O 1
ATOM 794 N N . ARG A 1 102 ? -19.093 -13.866 27.203 1.00 61.88 102 ARG A N 1
ATOM 795 C CA . ARG A 1 102 ? -18.838 -14.774 28.319 1.00 61.88 102 ARG A CA 1
ATOM 796 C C . ARG A 1 102 ? -20.040 -15.719 28.404 1.00 61.88 102 ARG A C 1
ATOM 798 O O . ARG A 1 102 ? -21.140 -15.255 28.688 1.00 61.88 102 ARG A O 1
ATOM 805 N N . LYS A 1 103 ? -19.851 -17.016 28.135 1.00 64.94 103 LYS A N 1
ATOM 806 C CA . LYS A 1 103 ? -20.900 -18.032 28.321 1.00 64.94 103 LYS A CA 1
ATOM 807 C C . LYS A 1 103 ? -21.223 -18.126 29.812 1.00 64.94 103 LYS A C 1
ATOM 809 O O . LYS A 1 103 ? -20.524 -18.810 30.554 1.00 64.94 103 LYS A O 1
ATOM 814 N N . VAL A 1 104 ? -22.224 -17.379 30.266 1.00 60.81 104 VAL A N 1
ATOM 815 C CA . VAL A 1 104 ? -22.786 -17.548 31.606 1.00 60.81 104 VAL A CA 1
ATOM 816 C C . VAL A 1 104 ? -23.743 -18.729 31.509 1.00 60.81 104 VAL A C 1
ATOM 818 O O . VAL A 1 104 ? -24.824 -18.607 30.940 1.00 60.81 104 VAL A O 1
ATOM 821 N N . HIS A 1 105 ? -23.296 -19.892 31.977 1.00 54.12 105 HIS A N 1
ATOM 822 C CA . HIS A 1 105 ? -24.186 -21.016 32.238 1.00 54.12 105 HIS A CA 1
ATOM 823 C C . HIS A 1 105 ? -24.900 -20.727 33.562 1.00 54.12 105 HIS A C 1
ATOM 825 O O . HIS A 1 105 ? -24.230 -20.530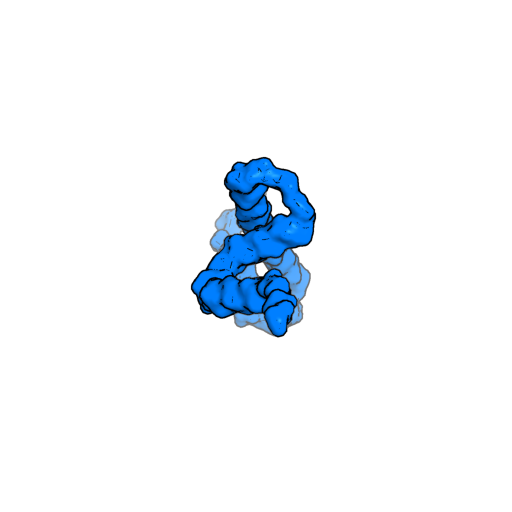 34.576 1.00 54.12 105 HIS A O 1
ATOM 831 N N . PHE A 1 106 ? -26.227 -20.623 33.505 1.00 50.06 106 PHE A N 1
ATOM 832 C CA . PHE A 1 106 ? -27.096 -20.645 34.679 1.00 50.06 106 PHE A CA 1
ATOM 833 C C . PHE A 1 106 ? -27.334 -22.088 35.118 1.00 50.06 106 PHE A C 1
ATOM 835 O O . PHE A 1 106 ? -27.395 -22.958 34.216 1.00 50.06 106 PHE A O 1
#

Radius of gyration: 24.27 Å; chains: 1; bounding box: 49×42×67 Å